Protein AF-A0A4V6KKS9-F1 (afdb_monomer_lite)

Structure (mmCIF, N/CA/C/O backbone):
data_AF-A0A4V6KKS9-F1
#
_entry.id   AF-A0A4V6KKS9-F1
#
loop_
_atom_site.group_PDB
_atom_site.id
_atom_site.type_symbol
_atom_site.label_atom_id
_atom_site.label_alt_id
_atom_site.label_comp_id
_atom_site.label_asym_id
_atom_site.label_entity_id
_atom_site.label_seq_id
_atom_site.pdbx_PDB_ins_code
_atom_site.Cartn_x
_atom_site.Cartn_y
_atom_site.Cartn_z
_atom_site.occupancy
_atom_site.B_iso_or_equiv
_atom_site.auth_seq_id
_atom_site.auth_comp_id
_atom_site.auth_asym_id
_atom_site.auth_atom_id
_atom_site.pdbx_PDB_model_num
ATOM 1 N N . MET A 1 1 ? 29.588 -23.693 -1.142 1.00 36.19 1 MET A N 1
ATOM 2 C CA . MET A 1 1 ? 28.115 -23.659 -1.253 1.00 36.19 1 MET A CA 1
ATOM 3 C C . MET A 1 1 ? 27.601 -22.508 -0.394 1.00 36.19 1 MET A C 1
ATOM 5 O O . MET A 1 1 ? 27.245 -22.728 0.755 1.00 36.19 1 MET A O 1
ATOM 9 N N . ALA A 1 2 ? 27.678 -21.272 -0.895 1.00 41.03 2 ALA A N 1
ATOM 10 C CA . ALA A 1 2 ? 27.140 -20.110 -0.187 1.00 41.03 2 ALA A CA 1
ATOM 11 C C . ALA A 1 2 ? 25.630 -20.024 -0.456 1.00 41.03 2 ALA A C 1
ATOM 13 O O . ALA A 1 2 ? 25.196 -20.201 -1.591 1.00 41.03 2 ALA A O 1
ATOM 14 N N . SER A 1 3 ? 24.855 -19.832 0.607 1.00 41.91 3 SER A N 1
ATOM 15 C CA . SER A 1 3 ? 23.392 -19.809 0.609 1.00 41.91 3 SER A CA 1
ATOM 16 C C . SER A 1 3 ? 22.841 -18.722 -0.328 1.00 41.91 3 SER A C 1
ATOM 18 O O . SER A 1 3 ? 23.107 -17.539 -0.130 1.00 41.91 3 SER A O 1
ATOM 20 N N . VAL A 1 4 ? 22.076 -19.129 -1.347 1.00 47.75 4 VAL A N 1
ATOM 21 C CA . VAL A 1 4 ? 21.398 -18.268 -2.336 1.00 47.75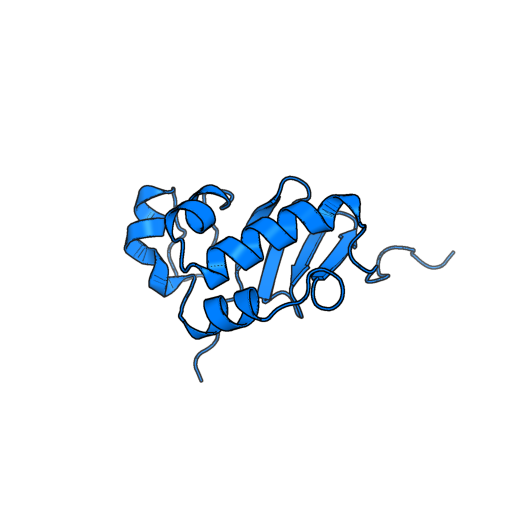 4 VAL A CA 1
ATOM 22 C C . VAL A 1 4 ? 20.014 -17.887 -1.798 1.00 47.75 4 VAL A C 1
ATOM 24 O O . VAL A 1 4 ? 18.999 -18.367 -2.284 1.00 47.75 4 VAL A O 1
ATOM 27 N N . TYR A 1 5 ? 19.953 -17.090 -0.730 1.00 48.75 5 TYR A N 1
ATOM 28 C CA . TYR A 1 5 ? 18.671 -16.631 -0.161 1.00 48.75 5 TYR A CA 1
ATOM 29 C C . TYR A 1 5 ? 18.696 -15.161 0.273 1.00 48.75 5 TYR A C 1
ATOM 31 O O . TYR A 1 5 ? 18.034 -14.778 1.233 1.00 48.75 5 TYR A O 1
ATOM 39 N N . GLY A 1 6 ? 19.461 -14.325 -0.428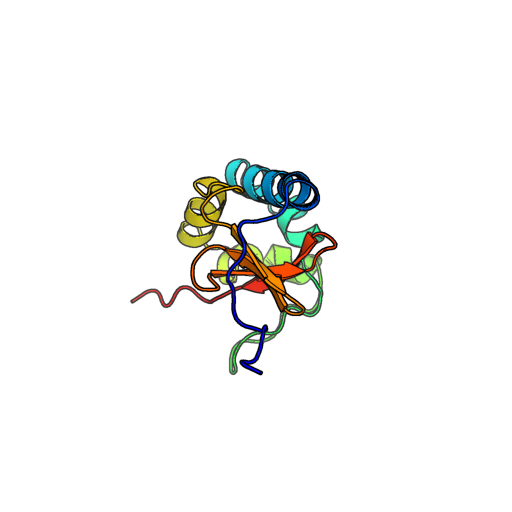 1.00 50.50 6 GLY A N 1
ATOM 40 C CA . GLY A 1 6 ? 19.566 -12.907 -0.085 1.00 50.50 6 GLY A CA 1
ATOM 41 C C . GLY A 1 6 ? 20.067 -12.026 -1.218 1.00 50.50 6 GLY A C 1
ATOM 42 O O . GLY A 1 6 ? 20.880 -11.147 -0.962 1.00 50.50 6 GLY A O 1
ATOM 43 N N . GLN A 1 7 ? 19.649 -12.282 -2.459 1.00 51.34 7 GLN A N 1
ATOM 44 C CA . GLN A 1 7 ? 19.782 -11.271 -3.507 1.00 51.34 7 GLN A CA 1
ATOM 45 C C . GLN A 1 7 ? 18.443 -10.544 -3.614 1.00 51.34 7 GLN A C 1
ATOM 47 O O . GLN A 1 7 ? 17.409 -11.163 -3.854 1.00 51.34 7 GLN A O 1
ATOM 52 N N . GLU A 1 8 ? 18.470 -9.249 -3.305 1.00 61.88 8 GLU A N 1
ATOM 53 C CA . GLU A 1 8 ? 17.380 -8.318 -3.570 1.00 61.88 8 GLU A CA 1
ATOM 54 C C . GLU A 1 8 ? 17.317 -8.123 -5.083 1.00 61.88 8 GLU A C 1
ATOM 56 O O . GLU A 1 8 ? 18.036 -7.302 -5.657 1.00 61.88 8 GLU A O 1
ATOM 61 N N . ASP A 1 9 ? 16.511 -8.945 -5.745 1.00 72.50 9 ASP A N 1
ATOM 62 C CA . ASP A 1 9 ? 16.374 -8.876 -7.189 1.00 72.50 9 ASP A CA 1
ATOM 63 C C . ASP A 1 9 ? 15.395 -7.757 -7.550 1.00 72.50 9 ASP A C 1
ATOM 65 O O . ASP A 1 9 ? 14.330 -7.593 -6.938 1.00 72.50 9 ASP A O 1
ATOM 69 N N . ALA A 1 10 ? 15.745 -6.986 -8.580 1.00 87.88 10 ALA A N 1
ATOM 70 C CA . ALA A 1 10 ? 14.826 -6.027 -9.179 1.00 87.88 10 ALA A CA 1
ATOM 71 C C . ALA A 1 10 ? 13.491 -6.712 -9.513 1.00 87.88 10 ALA A C 1
ATOM 73 O O . ALA A 1 10 ? 13.473 -7.863 -9.961 1.00 87.88 10 ALA A O 1
ATOM 74 N N . LEU A 1 11 ? 12.372 -6.007 -9.325 1.00 95.19 11 LEU A N 1
ATOM 75 C CA . LEU A 1 11 ? 11.047 -6.581 -9.540 1.00 95.19 11 LEU A CA 1
ATOM 76 C C . LEU A 1 11 ? 10.887 -7.125 -10.978 1.00 95.19 11 LEU A C 1
ATOM 78 O O . LEU A 1 11 ? 10.924 -6.347 -11.944 1.00 95.19 11 LEU A O 1
ATOM 82 N N . PRO A 1 12 ? 10.640 -8.440 -11.158 1.00 94.50 12 PRO A N 1
ATOM 83 C CA . PRO A 1 12 ? 10.410 -9.014 -12.479 1.00 94.50 12 PRO A CA 1
ATOM 84 C C . PRO A 1 12 ? 9.236 -8.347 -13.207 1.00 94.50 12 PRO A C 1
ATOM 86 O O . PRO A 1 12 ? 8.191 -8.098 -12.608 1.00 94.50 12 PRO A O 1
ATOM 89 N N . ILE A 1 13 ? 9.363 -8.142 -14.525 1.00 94.12 13 ILE A N 1
ATOM 90 C CA . ILE A 1 13 ? 8.375 -7.427 -15.365 1.00 94.12 13 ILE A CA 1
ATOM 91 C C . ILE A 1 13 ? 6.942 -7.944 -15.167 1.00 94.12 13 ILE A C 1
ATOM 93 O O . ILE A 1 13 ? 6.005 -7.152 -15.101 1.00 94.12 13 ILE A O 1
ATOM 97 N N . LYS A 1 14 ? 6.768 -9.262 -15.004 1.00 94.62 14 LYS A N 1
ATOM 98 C CA . LYS A 1 14 ? 5.452 -9.890 -14.795 1.00 94.62 14 LYS A CA 1
ATOM 99 C C . LYS A 1 14 ? 4.705 -9.388 -13.549 1.00 94.62 14 LYS A C 1
ATOM 101 O O . LYS A 1 14 ? 3.484 -9.456 -13.527 1.00 94.62 14 LYS A O 1
ATOM 106 N N . TYR A 1 15 ? 5.416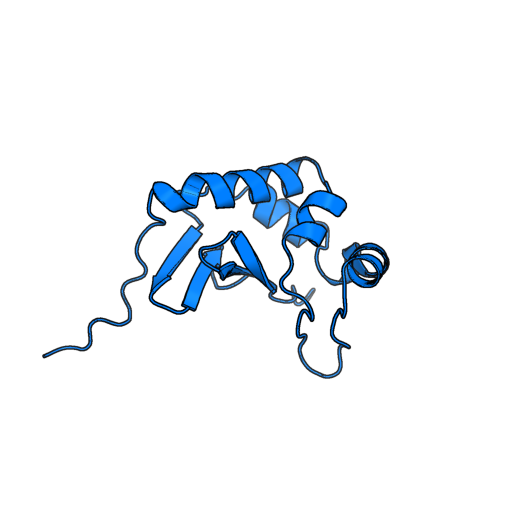 -8.863 -12.550 1.00 96.50 15 TYR A N 1
ATOM 107 C CA . TYR A 1 15 ? 4.836 -8.300 -11.327 1.00 96.50 15 TYR A CA 1
ATOM 108 C C . TYR A 1 15 ? 4.783 -6.766 -11.338 1.00 96.50 15 TYR A C 1
ATOM 110 O O . TYR A 1 15 ? 4.116 -6.162 -10.506 1.00 96.50 15 TYR A O 1
ATOM 118 N N . GLN A 1 16 ? 5.425 -6.097 -12.298 1.00 96.50 16 GLN A N 1
ATOM 119 C CA . GLN A 1 16 ? 5.375 -4.634 -12.359 1.00 96.50 16 GLN A CA 1
ATOM 120 C C . GLN A 1 16 ? 3.953 -4.130 -12.616 1.00 96.50 16 GLN A C 1
ATOM 122 O O . GLN A 1 16 ? 3.559 -3.122 -12.045 1.00 96.50 16 GLN A O 1
ATOM 127 N N . SER A 1 17 ? 3.150 -4.844 -13.415 1.00 96.69 17 SER A N 1
ATOM 128 C CA . SER A 1 17 ? 1.760 -4.442 -13.678 1.00 96.69 17 SER A CA 1
ATOM 129 C C . SER A 1 17 ? 0.904 -4.407 -12.410 1.00 96.69 17 SER A C 1
ATOM 131 O O . SER A 1 17 ? 0.049 -3.530 -12.289 1.00 96.69 17 SER A O 1
ATOM 133 N N . ILE A 1 18 ? 1.111 -5.342 -11.474 1.00 96.88 18 ILE A N 1
ATOM 134 C CA . ILE A 1 18 ? 0.313 -5.374 -10.245 1.00 96.88 18 ILE A CA 1
ATOM 135 C C . ILE A 1 18 ? 0.729 -4.249 -9.300 1.00 96.88 18 ILE A C 1
ATOM 137 O O . ILE A 1 18 ? -0.128 -3.542 -8.772 1.00 96.88 18 ILE A O 1
ATOM 141 N N . VAL A 1 19 ? 2.034 -3.989 -9.205 1.00 98.19 19 VAL A N 1
ATOM 142 C CA . VAL A 1 19 ? 2.581 -2.864 -8.442 1.00 98.19 19 VAL A CA 1
ATOM 143 C C . VAL A 1 19 ? 2.126 -1.520 -9.016 1.00 98.19 19 VAL A C 1
ATOM 145 O O . VAL A 1 19 ? 1.658 -0.675 -8.259 1.00 98.19 19 VAL A O 1
ATOM 148 N N . HIS A 1 20 ? 2.154 -1.334 -10.340 1.00 98.38 20 HIS A N 1
ATOM 149 C CA . HIS A 1 20 ? 1.636 -0.117 -10.988 1.00 98.38 20 HIS A CA 1
ATOM 150 C C . HIS A 1 20 ? 0.176 0.143 -10.627 1.00 98.38 20 HIS A C 1
ATOM 152 O O . HIS A 1 20 ? -0.178 1.261 -10.270 1.00 98.38 20 HIS A O 1
ATOM 158 N N . SER A 1 21 ? -0.658 -0.900 -10.624 1.00 98.00 21 SER A N 1
ATOM 159 C CA . SER A 1 21 ? -2.069 -0.758 -10.256 1.00 98.00 21 SER A CA 1
ATOM 160 C C . SER A 1 21 ? -2.275 -0.291 -8.807 1.00 98.00 21 SER A C 1
ATOM 162 O O . SER A 1 21 ? -3.244 0.409 -8.515 1.00 98.00 21 SER A O 1
ATOM 164 N N . PHE A 1 22 ? -1.365 -0.657 -7.900 1.00 98.44 22 PHE A N 1
ATOM 165 C CA . PHE A 1 22 ? -1.381 -0.209 -6.510 1.00 98.44 22 PHE A CA 1
ATOM 166 C C . PHE A 1 22 ? -0.858 1.228 -6.367 1.00 98.44 22 PHE A C 1
ATOM 168 O O . PHE A 1 22 ? -1.473 2.038 -5.674 1.00 98.44 22 PHE A O 1
ATOM 175 N N . ILE A 1 23 ? 0.215 1.576 -7.087 1.00 98.69 23 ILE A N 1
ATOM 176 C CA . ILE A 1 23 ? 0.740 2.948 -7.169 1.00 98.69 23 ILE A CA 1
ATOM 177 C C . ILE A 1 23 ? -0.336 3.909 -7.692 1.00 98.69 23 ILE A C 1
ATOM 179 O O . ILE A 1 23 ? -0.536 4.986 -7.130 1.00 98.69 23 ILE A O 1
ATOM 183 N N . ASP A 1 24 ? -1.063 3.525 -8.739 1.00 98.69 24 ASP A N 1
ATOM 184 C CA . ASP A 1 24 ? -2.117 4.360 -9.317 1.00 98.69 24 ASP A CA 1
ATOM 185 C C . ASP A 1 24 ? -3.315 4.519 -8.371 1.00 98.69 24 ASP A C 1
ATOM 187 O O . ASP A 1 24 ? -3.881 5.610 -8.280 1.00 98.69 24 ASP A O 1
ATOM 191 N N . ALA A 1 25 ? -3.662 3.484 -7.598 1.00 98.62 25 ALA A N 1
ATOM 192 C CA . ALA A 1 25 ? -4.665 3.608 -6.541 1.00 98.62 25 ALA A CA 1
ATOM 193 C C . ALA A 1 25 ? -4.238 4.636 -5.475 1.00 98.62 25 ALA A C 1
ATOM 195 O O . ALA A 1 25 ? -5.050 5.468 -5.068 1.00 98.62 25 ALA A O 1
ATOM 196 N N . ALA A 1 26 ? -2.957 4.653 -5.084 1.00 98.31 26 ALA A N 1
ATOM 197 C CA . ALA A 1 26 ? -2.422 5.653 -4.158 1.00 98.31 26 ALA A CA 1
ATOM 198 C C . ALA A 1 26 ? -2.445 7.075 -4.745 1.00 98.31 26 ALA A C 1
ATOM 200 O O . ALA A 1 26 ? -2.935 7.993 -4.085 1.00 98.31 26 ALA A O 1
ATOM 201 N N . LYS A 1 27 ? -2.017 7.262 -6.004 1.00 98.44 27 LYS A N 1
ATOM 202 C CA . LYS A 1 27 ? -2.081 8.565 -6.703 1.00 98.44 27 LYS A CA 1
ATOM 203 C C . LYS A 1 27 ? -3.498 9.131 -6.746 1.00 98.44 27 LYS A C 1
ATOM 205 O O . LYS A 1 27 ? -3.697 10.327 -6.541 1.00 98.44 27 LYS A O 1
ATOM 210 N N . ASN A 1 28 ? -4.479 8.266 -6.986 1.00 98.31 28 ASN A N 1
ATOM 211 C CA . ASN A 1 28 ? -5.888 8.642 -7.062 1.00 98.31 28 ASN A CA 1
ATOM 212 C C . ASN A 1 28 ? -6.567 8.732 -5.687 1.00 98.31 28 ASN A C 1
ATOM 214 O O . ASN A 1 28 ? -7.744 9.082 -5.618 1.00 98.31 28 ASN A O 1
ATOM 218 N N . LYS A 1 29 ? -5.846 8.424 -4.597 1.00 97.06 29 LYS A N 1
ATOM 219 C CA . LYS A 1 29 ? -6.388 8.300 -3.234 1.00 97.06 29 LYS A CA 1
ATOM 220 C C . LYS A 1 29 ? -7.606 7.367 -3.181 1.00 97.06 29 LYS A C 1
ATOM 222 O O . LYS A 1 29 ? -8.550 7.598 -2.423 1.00 97.06 29 LYS A O 1
ATOM 227 N N . ASP A 1 30 ? -7.581 6.314 -3.995 1.00 98.38 30 ASP A N 1
ATOM 228 C CA . ASP A 1 30 ? -8.659 5.338 -4.111 1.00 98.38 30 ASP A CA 1
ATOM 229 C C . ASP A 1 30 ? -8.603 4.357 -2.934 1.00 98.38 30 ASP A C 1
ATOM 231 O O . ASP A 1 30 ? -7.990 3.286 -2.983 1.00 98.38 30 ASP A O 1
ATOM 235 N N . ARG A 1 31 ? -9.243 4.768 -1.834 1.00 98.19 31 ARG A N 1
ATOM 236 C CA . ARG A 1 31 ? -9.297 4.003 -0.582 1.00 98.19 31 ARG A CA 1
ATOM 237 C C . ARG A 1 31 ? -9.898 2.614 -0.781 1.00 98.19 31 ARG A C 1
ATOM 239 O O . ARG A 1 31 ? -9.476 1.674 -0.111 1.00 98.19 31 ARG A O 1
ATOM 246 N N . GLN A 1 32 ? -10.862 2.485 -1.691 1.00 98.25 32 GLN A N 1
ATOM 247 C CA . GLN A 1 32 ? -11.530 1.218 -1.953 1.00 98.25 32 GLN A CA 1
ATOM 248 C C . GLN A 1 32 ? -10.599 0.266 -2.702 1.00 98.25 32 GLN A C 1
ATOM 250 O O . GLN A 1 32 ? -10.366 -0.841 -2.229 1.00 98.25 32 GLN A O 1
ATOM 255 N N . ALA A 1 33 ? -9.962 0.723 -3.783 1.00 98.12 33 ALA A N 1
ATOM 256 C CA . ALA A 1 33 ? -9.010 -0.098 -4.526 1.00 98.12 33 ALA A CA 1
ATOM 257 C C . ALA A 1 33 ? -7.787 -0.517 -3.684 1.00 98.12 33 ALA A C 1
ATOM 259 O O . ALA A 1 33 ? -7.227 -1.594 -3.902 1.00 98.12 33 ALA A O 1
ATOM 260 N N . ILE A 1 34 ? -7.355 0.316 -2.732 1.00 98.44 34 ILE A N 1
ATOM 261 C CA . ILE A 1 34 ? -6.315 -0.048 -1.756 1.00 98.44 34 ILE A CA 1
ATOM 262 C C . ILE A 1 34 ? -6.848 -1.095 -0.772 1.00 98.44 34 ILE A C 1
ATOM 264 O O . ILE A 1 34 ? -6.209 -2.127 -0.582 1.00 98.44 34 ILE A O 1
ATOM 268 N N . GLY A 1 35 ? -8.022 -0.859 -0.177 1.00 97.94 35 GLY A N 1
ATOM 269 C CA . GLY A 1 35 ? -8.642 -1.764 0.793 1.00 97.94 35 GLY A CA 1
ATOM 270 C C . GLY A 1 35 ? -8.959 -3.152 0.228 1.00 97.94 35 GLY A C 1
ATOM 271 O O . GLY A 1 35 ? -8.811 -4.141 0.947 1.00 97.94 35 GLY A O 1
ATOM 272 N N . ASP A 1 36 ? -9.325 -3.240 -1.050 1.00 97.69 36 ASP A N 1
ATOM 273 C CA . ASP A 1 36 ? -9.622 -4.499 -1.748 1.00 97.69 36 ASP A CA 1
ATOM 274 C C . ASP A 1 36 ? -8.373 -5.360 -1.991 1.00 97.69 36 ASP A C 1
ATOM 276 O O . ASP A 1 36 ? -8.488 -6.564 -2.206 1.00 97.69 36 ASP A O 1
ATOM 280 N N . ARG A 1 37 ? -7.172 -4.768 -1.927 1.00 96.81 37 ARG A N 1
ATOM 281 C CA . ARG A 1 37 ? -5.898 -5.490 -2.061 1.00 96.81 37 ARG A CA 1
ATOM 282 C C . ARG A 1 37 ? -5.356 -6.003 -0.735 1.00 96.81 37 ARG A C 1
ATOM 284 O O . ARG A 1 37 ? -4.296 -6.605 -0.723 1.00 96.81 37 ARG A O 1
ATOM 291 N N . ILE A 1 38 ? -5.989 -5.747 0.401 1.00 98.06 38 ILE A N 1
ATOM 292 C CA . ILE A 1 38 ? -5.410 -6.157 1.685 1.00 98.06 38 ILE A CA 1
ATOM 293 C C . ILE A 1 38 ? -5.702 -7.631 1.960 1.00 98.06 38 ILE A C 1
ATOM 295 O O . ILE A 1 38 ? -6.844 -8.084 1.885 1.00 98.06 38 ILE A O 1
ATOM 299 N N . ALA A 1 39 ? -4.668 -8.367 2.364 1.00 97.81 39 ALA A N 1
ATOM 300 C CA . ALA A 1 39 ? -4.828 -9.694 2.932 1.00 97.81 39 ALA A CA 1
ATOM 301 C C . ALA A 1 39 ? -5.366 -9.570 4.368 1.00 97.81 39 ALA A C 1
ATOM 303 O O . ALA A 1 39 ? -4.631 -9.247 5.303 1.00 97.81 39 ALA A O 1
ATOM 304 N N . TYR A 1 40 ? -6.667 -9.803 4.547 1.00 97.81 40 TYR A N 1
ATOM 305 C CA . TYR A 1 40 ? -7.304 -9.747 5.862 1.00 97.81 40 TYR A CA 1
ATOM 306 C C . TYR A 1 40 ? -7.194 -11.075 6.637 1.00 97.81 40 TYR A C 1
ATOM 308 O O . TYR A 1 40 ? -7.295 -12.146 6.036 1.00 97.81 40 TYR A O 1
ATOM 316 N N . PRO A 1 41 ? -7.079 -11.029 7.981 1.00 97.38 41 PRO A N 1
ATOM 317 C CA . PRO A 1 41 ? -6.911 -9.825 8.793 1.00 97.38 41 PRO A CA 1
ATOM 318 C C . PRO A 1 41 ? -5.507 -9.221 8.632 1.00 97.38 41 PRO A C 1
ATOM 320 O O . PRO A 1 41 ? -4.511 -9.941 8.717 1.00 97.38 41 PRO A O 1
ATOM 323 N N . LEU A 1 42 ? -5.422 -7.895 8.486 1.00 96.88 42 LEU A N 1
ATOM 324 C CA . LEU A 1 42 ? -4.140 -7.194 8.469 1.00 96.88 42 LEU A CA 1
ATOM 325 C C . LEU A 1 42 ? -3.610 -7.122 9.899 1.00 96.88 42 LEU A C 1
ATOM 327 O O . LEU A 1 42 ? -4.127 -6.371 10.734 1.00 96.88 42 LEU A O 1
ATOM 331 N N . LYS A 1 43 ? -2.588 -7.930 10.184 1.00 93.88 43 LYS A N 1
ATOM 332 C CA . LYS A 1 43 ? -1.937 -7.953 11.495 1.00 93.88 43 LYS A CA 1
ATOM 333 C C . LYS A 1 43 ? -1.193 -6.642 11.741 1.00 93.88 43 LYS A C 1
ATOM 335 O O . LYS A 1 43 ? -0.592 -6.068 10.836 1.00 93.88 43 LYS A O 1
ATOM 340 N N . ARG A 1 44 ? -1.245 -6.176 12.986 1.00 89.75 44 ARG A N 1
ATOM 341 C CA . ARG A 1 44 ? -0.603 -4.948 13.462 1.00 89.75 44 ARG A CA 1
ATOM 342 C C . ARG A 1 44 ? 0.203 -5.277 14.713 1.00 89.75 44 ARG A C 1
ATOM 344 O O . ARG A 1 44 ? -0.094 -6.256 15.402 1.00 89.75 44 ARG A O 1
ATOM 351 N N . GLU A 1 45 ? 1.232 -4.486 14.984 1.00 86.12 45 GLU A N 1
ATOM 352 C CA . GLU A 1 45 ? 2.030 -4.660 16.194 1.00 86.12 45 GLU A CA 1
ATOM 353 C C . GLU A 1 45 ? 1.198 -4.337 17.436 1.00 86.12 45 GLU A C 1
ATOM 355 O O . GLU A 1 45 ? 0.439 -3.367 17.469 1.00 86.12 45 GLU A O 1
ATOM 360 N N . TYR A 1 46 ? 1.335 -5.164 18.473 1.00 81.38 46 TYR A N 1
ATOM 361 C CA . TYR A 1 46 ? 0.667 -4.928 19.748 1.00 81.38 46 TYR A CA 1
ATOM 362 C C . TYR A 1 46 ? 1.138 -3.588 20.347 1.00 81.38 46 TYR A C 1
ATOM 364 O O . TYR A 1 46 ? 2.343 -3.336 20.356 1.00 81.38 46 TYR A O 1
ATOM 372 N N . PRO A 1 47 ? 0.239 -2.747 20.899 1.00 90.94 47 PRO A N 1
ATOM 373 C CA . PRO A 1 47 ? -1.162 -3.021 21.249 1.00 90.94 47 PRO A CA 1
ATOM 374 C C . PRO A 1 47 ? -2.202 -2.657 20.178 1.00 90.94 47 PRO A C 1
ATOM 376 O O . PRO A 1 47 ? -3.396 -2.637 20.476 1.00 90.94 47 PRO A O 1
ATOM 379 N N . ILE A 1 48 ? -1.792 -2.353 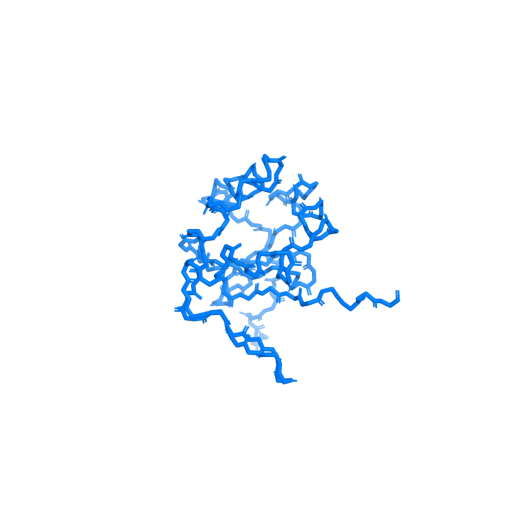18.947 1.00 89.19 48 ILE A N 1
ATOM 380 C CA . ILE A 1 48 ? -2.715 -1.908 17.901 1.00 89.19 48 ILE A CA 1
ATOM 381 C C . ILE A 1 48 ? -3.560 -3.096 17.433 1.00 89.19 48 ILE A C 1
ATOM 383 O O . ILE A 1 48 ? -3.040 -4.134 17.024 1.00 89.19 48 ILE A O 1
ATOM 387 N N . ALA A 1 49 ? -4.885 -2.941 17.477 1.00 92.81 49 ALA A N 1
ATOM 388 C CA . ALA A 1 49 ? -5.802 -3.961 16.988 1.00 92.81 49 ALA A CA 1
ATOM 389 C C . ALA A 1 49 ? -5.630 -4.175 15.475 1.00 92.81 49 ALA A C 1
ATOM 391 O O . ALA A 1 49 ? -5.560 -3.207 14.710 1.00 92.81 49 ALA A O 1
ATOM 392 N N . GLU A 1 50 ? -5.612 -5.444 15.061 1.00 95.62 50 GLU A N 1
ATOM 393 C CA . GLU A 1 50 ? -5.658 -5.852 13.653 1.00 95.62 50 GLU A CA 1
ATOM 394 C C . GLU A 1 50 ? -6.870 -5.261 12.921 1.00 95.62 50 GLU A C 1
ATOM 396 O O . GLU A 1 50 ? -7.886 -4.961 13.546 1.00 95.62 50 GLU A O 1
ATOM 401 N N . ILE A 1 51 ? -6.777 -5.146 11.596 1.00 97.38 51 ILE A N 1
ATOM 402 C CA . ILE A 1 51 ? -7.924 -4.804 10.747 1.00 97.38 51 ILE A CA 1
ATOM 403 C C . ILE A 1 51 ? -8.539 -6.102 10.233 1.00 97.38 51 ILE A C 1
ATOM 405 O O . ILE A 1 51 ? -7.874 -6.857 9.523 1.00 97.38 51 ILE A O 1
ATOM 409 N N . ARG A 1 52 ? -9.798 -6.390 10.570 1.00 97.75 52 ARG A N 1
ATOM 410 C CA . ARG A 1 52 ? -10.396 -7.710 10.302 1.00 97.75 52 ARG A CA 1
ATOM 411 C C . ARG A 1 52 ? -10.987 -7.873 8.910 1.00 97.75 52 ARG A C 1
ATOM 413 O O . ARG A 1 52 ? -11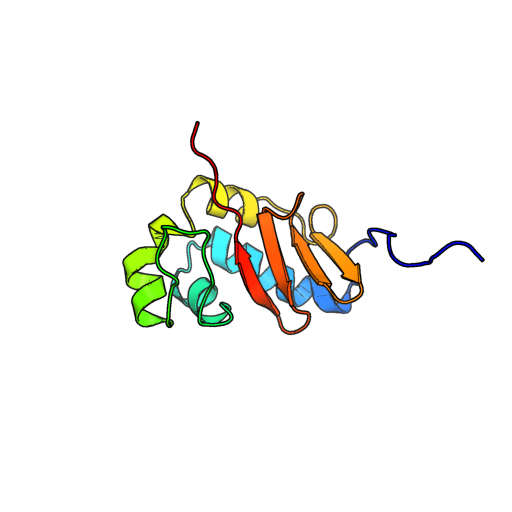.200 -9.002 8.479 1.00 97.75 52 ARG A O 1
ATOM 420 N N . GLY A 1 53 ? -11.277 -6.776 8.220 1.00 97.81 53 GLY A N 1
ATOM 421 C CA . GLY A 1 53 ? -11.905 -6.835 6.908 1.00 97.81 53 GLY A CA 1
ATOM 422 C C . GLY A 1 53 ? -12.046 -5.476 6.225 1.00 97.81 53 GLY A C 1
ATOM 423 O O . GLY A 1 53 ? -11.723 -4.447 6.824 1.00 97.81 53 GLY A O 1
ATOM 424 N N . PRO A 1 54 ? -12.597 -5.463 4.998 1.00 97.38 54 PRO A N 1
ATOM 425 C CA . PRO A 1 54 ? -12.666 -4.268 4.156 1.00 97.38 54 PRO A CA 1
ATOM 426 C C . PRO A 1 54 ? -13.410 -3.088 4.791 1.00 97.38 54 PRO A C 1
ATOM 428 O O . PRO A 1 54 ? -12.952 -1.952 4.727 1.00 97.38 54 PRO A O 1
ATOM 431 N N . GLN A 1 55 ? -14.544 -3.341 5.451 1.00 97.75 55 GLN A N 1
ATOM 432 C CA . GLN A 1 55 ? -15.327 -2.276 6.094 1.00 97.75 55 GLN A CA 1
ATOM 433 C C . GLN A 1 55 ? -14.552 -1.602 7.232 1.00 97.75 55 GLN A C 1
ATOM 435 O O . GLN A 1 55 ? -14.538 -0.376 7.330 1.00 97.75 55 GLN A O 1
ATOM 440 N N . GLU A 1 56 ? -13.881 -2.401 8.067 1.00 98.06 56 GLU A N 1
ATOM 441 C CA . GLU A 1 56 ? -13.038 -1.874 9.140 1.00 98.06 56 GLU A CA 1
ATOM 442 C C . GLU A 1 56 ? -11.859 -1.092 8.555 1.00 98.06 56 GLU A C 1
ATOM 444 O O . GLU A 1 56 ? -11.586 0.023 8.998 1.00 98.06 56 GLU A O 1
ATOM 449 N N . MET A 1 57 ? -11.226 -1.620 7.505 1.00 97.81 57 MET A N 1
ATOM 450 C CA . MET A 1 57 ? -10.134 -0.944 6.814 1.00 97.81 57 MET A CA 1
ATOM 451 C C . MET A 1 57 ? -10.516 0.440 6.308 1.00 97.81 57 MET A C 1
ATOM 453 O O . MET A 1 57 ? -9.761 1.384 6.498 1.00 97.81 57 MET A O 1
ATOM 457 N N . LEU A 1 58 ? -11.687 0.582 5.687 1.00 98.00 58 LEU A N 1
ATOM 458 C CA . LEU A 1 58 ? -12.147 1.878 5.192 1.00 98.00 58 LEU A CA 1
ATOM 459 C C . LEU A 1 58 ? -12.428 2.859 6.335 1.00 98.00 58 LEU A C 1
ATOM 461 O O . LEU A 1 58 ? -12.132 4.045 6.206 1.00 98.00 58 LEU A O 1
ATOM 465 N N . SER A 1 59 ? -12.956 2.369 7.462 1.00 97.62 59 SER A N 1
ATOM 466 C CA . SER A 1 59 ? -13.214 3.198 8.647 1.00 97.62 59 SER A CA 1
ATOM 467 C C . SER A 1 59 ? -11.933 3.676 9.342 1.00 97.62 59 SER A C 1
ATOM 469 O O . SER A 1 59 ? -11.898 4.790 9.855 1.00 97.62 59 SER A O 1
ATOM 471 N N . ARG A 1 60 ? -10.873 2.860 9.306 1.00 96.06 60 ARG A N 1
ATOM 472 C CA . ARG A 1 60 ? -9.563 3.111 9.929 1.00 96.06 60 ARG A CA 1
ATOM 473 C C . ARG A 1 60 ? -8.479 3.396 8.889 1.00 96.06 60 ARG A C 1
ATOM 475 O O . ARG A 1 60 ? -7.297 3.193 9.148 1.00 96.06 60 ARG A O 1
ATOM 482 N N . PHE A 1 61 ? -8.876 3.841 7.695 1.00 96.62 61 PHE A N 1
ATOM 483 C CA . PHE A 1 61 ? -7.979 3.930 6.544 1.00 96.62 61 PHE A CA 1
ATOM 484 C C . PHE A 1 61 ? -6.768 4.806 6.844 1.00 96.62 61 PHE A C 1
ATOM 486 O O . PHE A 1 61 ? -5.633 4.384 6.648 1.00 96.62 61 PHE A O 1
ATOM 493 N N . ASP A 1 62 ? -7.025 5.982 7.411 1.00 94.81 62 ASP A N 1
ATOM 494 C CA . ASP A 1 62 ? -6.004 6.978 7.721 1.00 94.81 62 ASP A CA 1
ATOM 495 C C . ASP A 1 62 ? -5.095 6.555 8.906 1.00 94.81 62 ASP A C 1
ATOM 497 O O . ASP A 1 62 ? -4.039 7.147 9.093 1.00 94.81 62 ASP A O 1
ATOM 501 N N . GLU A 1 63 ? -5.438 5.503 9.673 1.00 92.88 63 GLU A N 1
ATOM 502 C CA . GLU A 1 63 ? -4.542 4.901 10.688 1.00 92.88 63 GLU A CA 1
ATOM 503 C C . GLU A 1 63 ? -3.479 3.970 10.076 1.00 92.88 63 GLU A C 1
ATOM 505 O O . GLU A 1 63 ? -2.492 3.606 10.726 1.00 92.88 63 GLU A O 1
ATOM 510 N N . VAL A 1 64 ? -3.718 3.498 8.852 1.00 94.19 64 VAL A N 1
ATOM 511 C CA . VAL A 1 64 ? -2.864 2.521 8.166 1.00 94.19 64 VAL A CA 1
ATOM 512 C C . VAL A 1 64 ? -2.178 3.153 6.962 1.00 94.19 64 VAL A C 1
ATOM 514 O O . VAL A 1 64 ? -0.995 2.914 6.771 1.00 94.19 64 VAL A O 1
ATOM 517 N N . PHE A 1 65 ? -2.907 3.952 6.181 1.00 95.69 65 PHE A N 1
ATOM 518 C CA . PHE A 1 65 ? -2.449 4.669 4.994 1.00 95.69 65 PHE A CA 1
ATOM 519 C C . PHE A 1 65 ? -2.620 6.172 5.197 1.00 95.69 65 PHE A C 1
ATOM 521 O O . PHE A 1 65 ? -3.493 6.805 4.599 1.00 95.69 65 PHE A O 1
ATOM 528 N N . ASP A 1 66 ? -1.777 6.732 6.062 1.00 94.69 66 ASP A N 1
ATOM 529 C CA . ASP A 1 66 ? -1.672 8.178 6.228 1.00 94.69 66 ASP A CA 1
ATOM 530 C C . ASP A 1 66 ? -1.207 8.866 4.922 1.00 94.69 66 ASP A C 1
ATOM 532 O O . ASP A 1 66 ? -0.795 8.224 3.948 1.00 94.69 66 ASP A O 1
ATOM 536 N N . SER A 1 67 ? -1.273 10.199 4.880 1.00 94.62 67 SER A N 1
ATOM 537 C CA . SER A 1 67 ? -0.871 10.958 3.689 1.00 94.62 67 SER A CA 1
ATOM 538 C C . SER A 1 67 ? 0.592 10.740 3.302 1.00 94.62 67 SER A C 1
ATOM 540 O O . SER A 1 67 ? 0.897 10.699 2.116 1.00 94.62 67 SER A O 1
ATOM 542 N N . THR A 1 68 ? 1.484 10.572 4.280 1.00 94.81 68 THR A N 1
ATOM 543 C CA . THR A 1 68 ? 2.921 10.380 4.048 1.00 94.81 68 THR A CA 1
ATOM 544 C C . THR A 1 68 ? 3.182 9.041 3.365 1.00 94.81 68 THR A C 1
ATOM 546 O O . THR A 1 68 ? 3.954 8.962 2.405 1.00 94.81 68 THR A O 1
ATOM 549 N N . LEU A 1 69 ? 2.513 7.983 3.818 1.00 95.88 69 LEU A N 1
ATOM 550 C CA . LEU A 1 69 ? 2.602 6.662 3.220 1.00 95.88 69 LEU A CA 1
ATOM 551 C C . LEU A 1 69 ? 1.973 6.643 1.825 1.00 95.88 69 LEU A C 1
ATOM 553 O O . LEU A 1 69 ? 2.572 6.101 0.897 1.00 95.88 69 LEU A O 1
ATOM 557 N N . LEU A 1 70 ? 0.802 7.261 1.648 1.00 97.06 70 LEU A N 1
ATOM 558 C CA . LEU A 1 70 ? 0.176 7.378 0.328 1.00 97.06 70 LEU A CA 1
ATOM 559 C C . LEU A 1 70 ? 1.084 8.107 -0.663 1.00 97.06 70 LEU A C 1
ATOM 561 O O . LEU A 1 70 ? 1.253 7.630 -1.783 1.00 97.06 70 LEU A O 1
ATOM 565 N N . ASP A 1 71 ? 1.704 9.212 -0.248 1.00 97.19 71 ASP A N 1
ATOM 566 C CA . ASP A 1 71 ? 2.634 9.966 -1.086 1.00 97.19 71 ASP A CA 1
ATOM 567 C C . ASP A 1 71 ? 3.884 9.137 -1.414 1.00 97.19 71 ASP A C 1
ATOM 569 O O . ASP A 1 71 ? 4.314 9.106 -2.568 1.00 97.19 71 ASP A O 1
ATOM 573 N N . THR A 1 72 ? 4.415 8.390 -0.440 1.00 97.06 72 THR A N 1
ATOM 574 C CA . THR A 1 72 ? 5.541 7.462 -0.650 1.00 97.06 72 THR A CA 1
ATOM 575 C C . THR A 1 72 ? 5.207 6.406 -1.706 1.00 97.06 72 THR A C 1
ATOM 577 O O . THR A 1 72 ? 5.998 6.162 -2.615 1.00 97.06 72 THR A O 1
ATOM 580 N N . ILE A 1 73 ? 4.019 5.796 -1.630 1.00 98.00 73 ILE A N 1
ATOM 581 C CA . ILE A 1 73 ? 3.571 4.797 -2.610 1.00 98.00 73 ILE A CA 1
ATOM 582 C C . ILE A 1 73 ? 3.359 5.455 -3.979 1.00 98.00 73 ILE A C 1
ATOM 584 O O . ILE A 1 73 ? 3.856 4.952 -4.987 1.00 98.00 73 ILE A O 1
ATOM 588 N N . ALA A 1 74 ? 2.656 6.588 -4.024 1.00 98.38 74 ALA A N 1
ATOM 589 C CA . ALA A 1 74 ? 2.294 7.293 -5.252 1.00 98.38 74 ALA A CA 1
ATOM 590 C C . ALA A 1 74 ? 3.510 7.800 -6.046 1.00 98.38 74 ALA A C 1
ATOM 592 O O . ALA A 1 74 ? 3.450 7.874 -7.277 1.00 98.38 74 ALA A O 1
ATOM 593 N N . GLN A 1 75 ? 4.596 8.147 -5.352 1.00 98.19 75 GLN A N 1
ATOM 594 C CA . GLN A 1 75 ? 5.842 8.636 -5.946 1.00 98.19 75 GLN A CA 1
ATOM 595 C C . GLN A 1 75 ? 6.838 7.516 -6.277 1.00 98.19 75 GLN A C 1
ATOM 597 O O . GLN A 1 75 ? 7.815 7.774 -6.979 1.00 98.19 75 GLN A O 1
ATOM 602 N N . SER A 1 76 ? 6.596 6.287 -5.809 1.00 98.06 76 SER A N 1
ATOM 603 C CA . SER A 1 76 ? 7.488 5.155 -6.059 1.00 98.06 76 SER A CA 1
ATOM 604 C C . SER A 1 76 ? 7.496 4.706 -7.527 1.00 98.06 76 SER A C 1
ATOM 606 O O . SER A 1 76 ? 6.509 4.812 -8.260 1.00 98.06 76 SER A O 1
ATOM 608 N N . SER A 1 77 ? 8.629 4.157 -7.950 1.00 97.44 77 SER A N 1
ATOM 609 C CA . SER A 1 77 ? 8.856 3.521 -9.241 1.00 97.44 77 SER A CA 1
ATOM 610 C C . SER A 1 77 ? 8.833 2.004 -9.088 1.00 97.44 77 SER A C 1
ATOM 612 O O . SER A 1 77 ? 9.682 1.425 -8.408 1.00 97.44 77 SER A O 1
ATOM 614 N N . ALA A 1 78 ? 7.912 1.329 -9.783 1.00 95.94 78 ALA A N 1
ATOM 615 C CA . ALA A 1 78 ? 7.806 -0.134 -9.762 1.00 95.94 78 ALA A CA 1
ATOM 616 C C . ALA A 1 78 ? 9.107 -0.853 -10.172 1.00 95.94 78 ALA A C 1
ATOM 618 O O . ALA A 1 78 ? 9.308 -2.008 -9.813 1.00 95.94 78 ALA A O 1
ATOM 619 N N . GLN A 1 79 ? 9.978 -0.200 -10.949 1.00 93.31 79 GLN A N 1
ATOM 620 C CA . GLN A 1 79 ? 11.242 -0.781 -11.407 1.00 93.31 79 GLN A CA 1
ATOM 621 C C . GLN A 1 79 ? 12.415 -0.552 -10.451 1.00 93.31 79 GLN A C 1
ATOM 623 O O . GLN A 1 79 ? 13.391 -1.296 -10.527 1.00 93.31 79 GLN A O 1
ATOM 628 N N . GLN A 1 80 ? 12.364 0.497 -9.628 1.00 94.62 80 GLN A N 1
ATOM 629 C CA . GLN A 1 80 ? 13.513 0.952 -8.835 1.00 94.62 80 GLN A CA 1
ATOM 630 C C . GLN A 1 80 ? 13.296 0.772 -7.336 1.00 94.62 80 GLN A C 1
ATOM 632 O O . GLN A 1 80 ? 14.217 0.360 -6.640 1.00 94.62 80 GLN A O 1
ATOM 637 N N . ASP A 1 81 ? 12.085 1.046 -6.853 1.00 97.12 81 ASP A N 1
ATOM 638 C CA . ASP A 1 81 ? 11.788 1.086 -5.419 1.00 97.12 81 ASP A CA 1
ATOM 639 C C . ASP A 1 81 ? 11.145 -0.205 -4.912 1.00 97.12 81 ASP A C 1
ATOM 641 O O . ASP A 1 81 ? 11.035 -0.413 -3.703 1.00 97.12 81 ASP A O 1
ATOM 645 N N . TRP A 1 82 ? 10.721 -1.070 -5.835 1.00 97.38 82 TRP A N 1
ATOM 646 C CA . TRP A 1 82 ? 10.109 -2.353 -5.532 1.00 97.38 82 TRP A CA 1
ATOM 647 C C . TRP A 1 82 ? 11.041 -3.506 -5.899 1.00 97.38 82 TRP A C 1
ATOM 649 O O . TRP A 1 82 ? 11.630 -3.538 -6.982 1.00 97.38 82 TRP A O 1
ATOM 659 N N . GLN A 1 83 ? 11.149 -4.479 -5.001 1.00 96.88 83 GLN A N 1
ATOM 660 C CA . GLN A 1 83 ? 12.068 -5.609 -5.129 1.00 96.88 83 GLN A CA 1
ATOM 661 C C . GLN A 1 83 ? 11.354 -6.926 -4.838 1.00 96.88 83 GLN A C 1
ATOM 663 O O . GLN A 1 83 ? 10.455 -6.991 -3.998 1.00 96.88 83 GLN A O 1
ATOM 668 N N . ALA A 1 84 ? 11.767 -7.991 -5.525 1.00 95.88 84 ALA A N 1
ATOM 669 C CA . ALA A 1 84 ? 11.337 -9.344 -5.202 1.00 95.88 84 ALA A CA 1
ATOM 670 C C . ALA A 1 84 ? 12.255 -9.927 -4.119 1.00 95.88 84 ALA A C 1
ATOM 672 O O . ALA A 1 84 ? 13.467 -10.013 -4.286 1.00 95.88 84 ALA A O 1
ATOM 673 N N . MET A 1 85 ? 11.665 -10.378 -3.015 1.00 94.38 85 MET A N 1
ATOM 674 C CA . MET A 1 85 ? 12.365 -10.865 -1.822 1.00 94.38 85 MET A CA 1
ATOM 675 C C . MET A 1 85 ? 12.236 -12.389 -1.686 1.00 94.38 85 MET A C 1
ATOM 677 O O . MET A 1 85 ? 11.975 -12.933 -0.606 1.00 94.38 85 MET A O 1
ATOM 681 N N . GLY A 1 86 ? 12.369 -13.100 -2.811 1.00 92.50 86 GLY A N 1
ATOM 682 C CA . GLY A 1 86 ? 12.209 -14.552 -2.882 1.00 92.50 86 GLY A CA 1
ATOM 683 C C . GLY A 1 86 ? 10.824 -14.995 -2.406 1.00 92.50 86 GLY A C 1
ATOM 684 O O . GLY A 1 86 ? 9.811 -14.451 -2.835 1.00 92.50 86 GLY A O 1
ATOM 685 N N . TRP A 1 87 ? 10.767 -15.969 -1.495 1.00 92.19 87 TRP A N 1
ATOM 686 C CA . TRP A 1 87 ? 9.505 -16.493 -0.954 1.00 92.19 87 TRP A CA 1
ATOM 687 C C . TRP A 1 87 ? 8.733 -15.492 -0.075 1.00 92.19 87 TRP A C 1
ATOM 689 O O . TRP A 1 87 ? 7.574 -15.743 0.236 1.00 92.19 87 TRP A O 1
ATOM 699 N N . ARG A 1 88 ? 9.352 -14.370 0.327 1.00 92.00 88 ARG A N 1
ATOM 700 C CA . ARG A 1 88 ? 8.726 -13.356 1.195 1.00 92.00 88 ARG A CA 1
ATOM 701 C C . ARG A 1 88 ? 7.750 -12.440 0.451 1.00 92.00 88 ARG A C 1
ATOM 703 O O . ARG A 1 88 ? 6.958 -11.772 1.103 1.00 92.00 88 ARG A O 1
ATOM 710 N N . GLY A 1 89 ? 7.819 -12.404 -0.880 1.00 95.94 89 GLY A N 1
ATOM 711 C CA . GLY A 1 89 ? 6.982 -11.550 -1.721 1.00 95.94 89 GLY A CA 1
ATOM 712 C C . GLY A 1 89 ? 7.727 -10.339 -2.275 1.00 95.94 89 GLY A C 1
ATOM 713 O O . GLY A 1 89 ? 8.942 -10.369 -2.463 1.00 95.94 89 GLY A O 1
ATOM 714 N N . ILE A 1 90 ? 6.971 -9.293 -2.567 1.00 97.81 90 ILE A N 1
ATOM 715 C CA . ILE A 1 90 ? 7.388 -8.042 -3.183 1.00 97.81 90 ILE A CA 1
ATOM 716 C C . ILE A 1 90 ? 7.426 -6.954 -2.101 1.00 97.81 90 ILE A C 1
ATOM 718 O O . ILE A 1 90 ? 6.484 -6.808 -1.324 1.00 97.81 90 ILE A O 1
ATOM 722 N N . MET A 1 91 ? 8.508 -6.185 -2.045 1.00 97.12 91 MET A N 1
ATOM 723 C CA . MET A 1 91 ? 8.746 -5.179 -1.009 1.00 97.12 91 MET A CA 1
ATOM 724 C C . MET A 1 91 ? 8.935 -3.796 -1.627 1.00 97.12 91 MET A C 1
ATOM 726 O O . MET A 1 91 ? 9.681 -3.672 -2.593 1.00 97.12 91 MET A O 1
ATOM 730 N N . LEU A 1 92 ? 8.308 -2.771 -1.043 1.00 97.50 92 LEU A N 1
ATOM 731 C CA . LEU A 1 92 ? 8.606 -1.360 -1.315 1.00 97.50 92 LEU A CA 1
ATOM 732 C C . LEU A 1 92 ? 9.654 -0.837 -0.326 1.00 97.50 92 LEU A C 1
ATOM 734 O O . LEU A 1 92 ? 9.453 -0.899 0.895 1.00 97.50 92 LEU A O 1
ATOM 738 N N . GLY A 1 93 ? 10.732 -0.250 -0.847 1.00 92.62 93 GLY A N 1
ATOM 739 C CA . GLY A 1 93 ? 11.763 0.412 -0.054 1.00 92.62 93 GLY A CA 1
ATOM 740 C C . GLY A 1 93 ? 12.348 -0.524 1.004 1.00 92.62 93 GLY A C 1
ATOM 741 O O . GLY A 1 93 ? 12.719 -1.649 0.708 1.00 92.62 93 GLY A O 1
ATOM 742 N N . ARG A 1 94 ? 12.410 -0.084 2.265 1.00 90.50 94 ARG A N 1
ATOM 743 C CA . ARG A 1 94 ? 12.948 -0.885 3.385 1.00 90.50 94 ARG A CA 1
ATOM 744 C C . ARG A 1 94 ? 11.877 -1.680 4.141 1.00 90.50 94 ARG A C 1
ATOM 746 O O . ARG A 1 94 ? 11.971 -1.827 5.355 1.00 90.50 94 ARG A O 1
ATOM 753 N N . GLY A 1 95 ? 10.857 -2.168 3.438 1.00 91.75 95 GLY A N 1
ATOM 754 C CA . GLY A 1 95 ? 9.741 -2.888 4.058 1.00 91.75 95 GLY A CA 1
ATOM 755 C C . GLY A 1 95 ? 8.544 -2.011 4.401 1.00 91.75 95 GLY A C 1
ATOM 756 O O . GLY A 1 95 ? 7.707 -2.435 5.194 1.00 91.75 95 GLY A O 1
ATOM 757 N N . VAL A 1 96 ? 8.446 -0.829 3.782 1.00 94.38 96 VAL A N 1
ATOM 758 C CA . VAL A 1 96 ? 7.333 0.112 3.976 1.00 94.38 96 VAL A CA 1
ATOM 759 C C . VAL A 1 96 ? 6.001 -0.563 3.634 1.00 94.38 96 VAL A C 1
ATOM 761 O O . VAL A 1 96 ? 5.033 -0.465 4.384 1.00 94.38 96 VAL A O 1
ATOM 764 N N . ILE A 1 97 ? 5.986 -1.313 2.530 1.00 97.06 97 ILE A N 1
ATOM 765 C CA . ILE A 1 97 ? 4.888 -2.191 2.121 1.00 97.06 97 ILE A CA 1
ATOM 766 C C . ILE A 1 97 ? 5.458 -3.564 1.779 1.00 97.06 97 ILE A C 1
ATOM 768 O O . ILE A 1 97 ? 6.485 -3.665 1.104 1.00 97.06 97 ILE A O 1
ATOM 772 N N . TRP A 1 98 ? 4.742 -4.606 2.195 1.00 97.44 98 TRP A N 1
ATOM 773 C CA . TRP A 1 98 ? 4.915 -5.967 1.705 1.00 97.44 98 TRP A CA 1
ATOM 774 C C . TRP A 1 98 ? 3.666 -6.414 0.959 1.00 97.44 98 TRP A C 1
ATOM 776 O O . TRP A 1 98 ? 2.548 -6.303 1.467 1.00 97.44 98 TRP A O 1
ATOM 786 N N . MET A 1 99 ? 3.881 -6.956 -0.231 1.00 98.25 99 MET A N 1
ATOM 787 C CA . MET A 1 99 ? 2.862 -7.478 -1.128 1.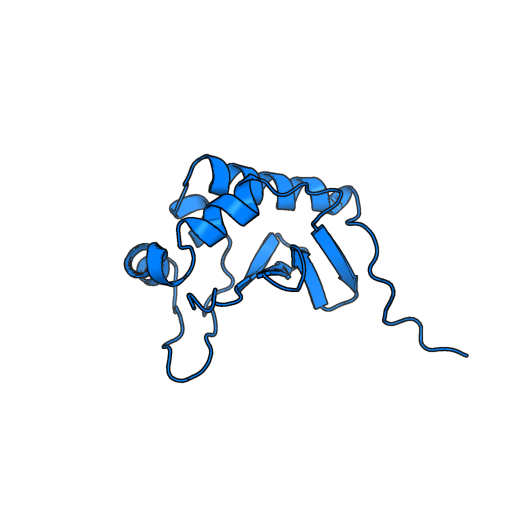00 98.25 99 MET A CA 1
ATOM 788 C C . MET A 1 99 ? 3.212 -8.925 -1.492 1.00 98.25 99 MET A C 1
ATOM 790 O O . MET A 1 99 ? 4.381 -9.243 -1.697 1.00 98.25 99 MET A O 1
ATOM 794 N N . ASP A 1 100 ? 2.240 -9.827 -1.569 1.00 97.69 100 ASP A N 1
ATOM 795 C CA . ASP A 1 100 ? 2.478 -11.155 -2.140 1.00 97.69 100 ASP A CA 1
ATOM 796 C C . ASP A 1 100 ? 2.541 -11.109 -3.684 1.00 97.69 100 ASP A C 1
ATOM 798 O O . ASP A 1 100 ? 2.388 -10.062 -4.313 1.00 97.69 100 ASP A O 1
ATOM 802 N N . TYR A 1 101 ? 2.800 -12.245 -4.333 1.00 97.06 101 TYR A N 1
ATOM 803 C CA . TYR A 1 101 ? 2.894 -12.291 -5.799 1.00 97.06 101 TYR A CA 1
ATOM 804 C C . TYR A 1 101 ? 1.538 -12.263 -6.524 1.00 97.06 101 TYR A C 1
ATOM 806 O O . TYR A 1 101 ? 1.532 -12.127 -7.750 1.00 97.06 101 TYR A O 1
ATOM 814 N N . ASP A 1 102 ? 0.429 -12.352 -5.784 1.00 97.00 102 ASP A N 1
ATOM 815 C CA . ASP A 1 102 ? -0.942 -12.200 -6.282 1.00 97.00 102 ASP A CA 1
ATOM 816 C C . ASP A 1 102 ? -1.456 -10.758 -6.112 1.00 97.00 102 ASP A C 1
ATOM 818 O O . ASP A 1 102 ? -2.552 -10.429 -6.563 1.00 97.00 102 ASP A O 1
ATOM 822 N N . GLY A 1 103 ? -0.643 -9.873 -5.523 1.00 96.62 103 GLY A N 1
ATOM 823 C CA . GLY A 1 103 ? -0.927 -8.450 -5.370 1.00 96.62 103 GLY A CA 1
ATOM 824 C C . GLY A 1 103 ? -1.559 -8.055 -4.046 1.00 96.62 103 GLY A C 1
ATOM 825 O O . GLY A 1 103 ? -1.946 -6.892 -3.904 1.00 96.62 103 GLY A O 1
ATOM 826 N N . ASN A 1 104 ? -1.669 -8.980 -3.089 1.00 98.12 104 ASN A N 1
ATOM 827 C CA . ASN A 1 104 ? -2.266 -8.669 -1.801 1.00 98.12 104 ASN A CA 1
ATOM 828 C C . ASN A 1 104 ? -1.247 -8.008 -0.871 1.00 98.12 104 ASN A C 1
ATOM 830 O O . ASN A 1 104 ? -0.128 -8.492 -0.720 1.00 98.12 104 ASN A O 1
ATOM 834 N N . ILE A 1 105 ? -1.642 -6.932 -0.197 1.00 98.12 105 ILE A N 1
ATOM 835 C CA . ILE A 1 105 ? -0.863 -6.271 0.847 1.00 98.12 105 ILE A CA 1
ATOM 836 C C . ILE A 1 105 ? -0.931 -7.117 2.115 1.00 98.12 105 ILE A C 1
ATOM 838 O O . ILE A 1 105 ? -1.993 -7.263 2.720 1.00 98.12 105 ILE A O 1
ATOM 842 N N . ILE A 1 106 ? 0.216 -7.661 2.514 1.00 96.94 106 ILE A N 1
ATOM 843 C CA . ILE A 1 106 ? 0.349 -8.581 3.651 1.00 96.94 106 ILE A CA 1
ATOM 844 C C . ILE A 1 106 ? 0.956 -7.910 4.885 1.00 96.94 106 ILE A C 1
ATOM 846 O O . ILE A 1 106 ? 0.764 -8.391 6.001 1.00 96.94 106 ILE A O 1
ATOM 850 N N . ALA A 1 107 ? 1.670 -6.795 4.705 1.00 95.38 107 ALA A N 1
ATOM 851 C CA . ALA A 1 107 ? 2.133 -5.959 5.804 1.00 95.38 107 ALA A CA 1
ATOM 852 C C . ALA A 1 107 ? 2.327 -4.509 5.354 1.00 95.38 107 ALA A C 1
ATOM 854 O O . ALA A 1 107 ? 2.687 -4.229 4.210 1.00 95.38 107 ALA A O 1
ATOM 855 N N . VAL A 1 108 ? 2.116 -3.600 6.299 1.00 94.25 108 VAL A N 1
ATOM 856 C CA . VAL A 1 108 ? 2.357 -2.166 6.161 1.00 94.25 108 VAL A CA 1
ATOM 857 C C . VAL A 1 108 ? 3.181 -1.754 7.369 1.00 94.25 108 VAL A C 1
ATOM 859 O O . VAL A 1 108 ? 2.753 -1.991 8.502 1.00 94.25 108 VAL A O 1
ATOM 862 N N . GLN A 1 109 ? 4.358 -1.179 7.142 1.00 85.12 109 GLN A N 1
ATOM 863 C CA . GLN A 1 109 ? 5.132 -0.598 8.230 1.00 85.12 109 GLN A CA 1
ATOM 864 C C . GLN A 1 109 ? 4.372 0.614 8.772 1.00 85.12 109 GLN A C 1
ATOM 866 O O . GLN A 1 109 ? 3.919 1.456 7.998 1.00 85.12 109 GLN A O 1
ATOM 871 N N . LEU A 1 110 ? 4.233 0.716 10.096 1.00 64.88 110 LEU A N 1
ATOM 872 C CA . LEU A 1 110 ? 3.810 1.980 10.685 1.00 64.88 110 LEU A CA 1
ATOM 873 C C . LEU A 1 110 ? 4.913 3.013 10.464 1.00 64.88 110 LEU A C 1
ATOM 875 O O . LEU A 1 110 ? 6.062 2.800 10.852 1.00 64.88 110 LEU A O 1
ATOM 879 N N . SER A 1 111 ? 4.553 4.142 9.865 1.00 55.41 111 SER A N 1
ATOM 880 C CA . SER A 1 111 ? 5.328 5.366 9.982 1.00 55.41 111 SER A CA 1
ATOM 881 C C . SER A 1 111 ? 5.388 5.708 11.475 1.00 55.41 111 SER A C 1
ATOM 883 O O . SER A 1 111 ? 4.380 6.117 12.048 1.00 55.41 111 SER A O 1
ATOM 885 N N . ASP A 1 112 ? 6.540 5.527 12.127 1.00 46.44 112 ASP A N 1
ATOM 886 C CA . ASP A 1 112 ? 6.805 6.205 13.397 1.00 46.44 112 ASP A CA 1
ATOM 887 C C . ASP A 1 112 ? 6.833 7.699 13.068 1.00 46.44 112 ASP A C 1
ATOM 889 O O . ASP A 1 112 ? 7.840 8.241 12.609 1.00 46.44 112 ASP A O 1
ATOM 893 N N . SER A 1 113 ? 5.691 8.367 13.205 1.00 37.72 113 SER A N 1
ATOM 894 C CA . SER A 1 113 ? 5.640 9.821 13.225 1.00 37.72 113 SER A CA 1
ATOM 895 C C . SER A 1 113 ? 6.376 10.278 14.486 1.00 37.72 113 SER A C 1
ATOM 897 O O . SER A 1 113 ? 5.787 10.326 15.567 1.00 37.72 113 SER A O 1
ATOM 899 N N . ALA A 1 114 ? 7.682 10.503 14.334 1.00 32.88 114 ALA A N 1
ATOM 900 C CA . ALA A 1 114 ? 8.548 11.178 15.294 1.00 32.88 114 ALA A CA 1
ATOM 901 C C . ALA A 1 114 ? 8.270 12.686 15.320 1.00 32.88 114 ALA A C 1
ATOM 903 O O . ALA A 1 114 ? 7.991 13.257 14.239 1.00 32.88 114 ALA A O 1
#

Organism: Serratia fonticola (NCBI:txid47917)

Radius of gyration: 14.19 Å; chains: 1; bounding box: 43×35×37 Å

Foldseek 3Di:
DDDPQDDFAFDDPLQLVLLVQCLVCLVVVVQQSNLVQADPQQDDPPPDDTRHHSVSCSVCVCVQCPNVLSVLSNPDDSGPQWTQNDQQAIAGHPRCWHAHSVNHTRHHDDDPPD

Secondary structure (DSSP, 8-state):
--------EEPPHHHHHHHHHHHHHHHTT-HHHHHTTB-SSB---TTSPPB-SHHHHHHTHHHHS-HHHHHHHHH--TTTTEEE-GGG-EEETTTTEEE-TTS-EEEE------

pLDDT: mean 90.13, std 16.05, range [32.88, 98.69]

Sequence (114 aa):
MASVYGQEDALPIKYQSIVHSFIDAAKNKDRQAIGDRIAYPLKREYPIAEIRGPQEMLSRFDEVFDSTLLDTIAQSSAQQDWQAMGWRGIMLGRGVIWMDYDGNIIAVQLSDSA